Protein AF-A0A8T3ZK74-F1 (afdb_monomer_lite)

Structure (mmCIF, N/CA/C/O backbone):
data_AF-A0A8T3ZK74-F1
#
_entry.id   AF-A0A8T3ZK74-F1
#
loop_
_atom_site.group_PDB
_atom_site.id
_atom_site.type_symbol
_atom_site.label_atom_id
_atom_site.label_alt_id
_atom_site.label_comp_id
_atom_site.label_asym_id
_atom_site.label_entity_id
_atom_site.label_seq_id
_atom_site.pdbx_PDB_ins_code
_atom_site.Cartn_x
_atom_site.Cartn_y
_atom_site.Cartn_z
_atom_site.occupancy
_atom_site.B_iso_or_equiv
_atom_site.auth_seq_id
_atom_site.auth_comp_id
_atom_site.auth_asym_id
_atom_site.auth_atom_id
_atom_site.pdbx_PDB_model_num
ATOM 1 N N . MET A 1 1 ? -15.982 5.009 6.606 1.00 64.75 1 MET A N 1
ATOM 2 C CA . MET A 1 1 ? -14.612 5.242 6.124 1.00 64.75 1 MET A CA 1
ATOM 3 C C . MET A 1 1 ? -14.513 6.646 5.540 1.00 64.75 1 MET A C 1
ATOM 5 O O . MET A 1 1 ? -15.411 7.054 4.816 1.00 64.75 1 MET A O 1
ATOM 9 N N . ILE A 1 2 ? -13.474 7.411 5.866 1.00 57.81 2 ILE A N 1
ATOM 10 C CA . ILE A 1 2 ? -13.163 8.669 5.162 1.00 57.81 2 ILE A CA 1
ATOM 11 C C . ILE A 1 2 ? -11.906 8.413 4.343 1.00 57.81 2 ILE A C 1
ATOM 13 O O . ILE A 1 2 ? -10.934 7.937 4.919 1.00 57.81 2 ILE A O 1
ATOM 17 N N . ILE A 1 3 ? -11.948 8.714 3.047 1.00 62.19 3 ILE A N 1
ATOM 18 C CA . ILE A 1 3 ? -10.801 8.668 2.138 1.00 62.19 3 ILE A CA 1
ATOM 19 C C . ILE A 1 3 ? -10.579 10.086 1.626 1.00 62.19 3 ILE A C 1
ATOM 21 O O . ILE A 1 3 ? -11.485 10.700 1.063 1.00 62.19 3 ILE A O 1
ATOM 25 N N . ILE A 1 4 ? -9.374 10.608 1.817 1.00 61.66 4 ILE A N 1
ATOM 26 C CA . ILE A 1 4 ? -8.964 11.888 1.241 1.00 61.66 4 ILE A CA 1
ATOM 27 C C . ILE A 1 4 ? -7.997 11.566 0.104 1.00 61.66 4 ILE A C 1
ATOM 29 O O . ILE A 1 4 ? -6.962 10.943 0.334 1.00 61.66 4 ILE A O 1
ATOM 33 N N . ARG A 1 5 ? -8.352 11.964 -1.118 1.00 62.94 5 ARG A N 1
ATOM 34 C CA . ARG A 1 5 ? -7.562 11.735 -2.336 1.00 62.94 5 ARG A CA 1
ATOM 35 C C . ARG A 1 5 ? -7.380 13.065 -3.046 1.00 62.94 5 ARG A C 1
ATOM 37 O O . ARG A 1 5 ? -8.358 13.694 -3.416 1.00 62.94 5 ARG A O 1
ATOM 44 N N . THR A 1 6 ? -6.151 13.519 -3.234 1.00 55.75 6 THR A N 1
ATOM 45 C CA . THR A 1 6 ? -5.871 14.740 -3.998 1.00 55.75 6 THR A CA 1
ATOM 46 C C . THR A 1 6 ? -5.370 14.375 -5.392 1.00 55.75 6 THR A C 1
ATOM 48 O O . THR A 1 6 ? -4.703 13.361 -5.569 1.00 55.75 6 THR A O 1
ATOM 51 N N . LYS A 1 7 ? -5.705 15.186 -6.399 1.00 64.69 7 LYS A N 1
ATOM 52 C CA . LYS A 1 7 ? -5.218 15.037 -7.782 1.00 64.69 7 LYS A CA 1
ATOM 53 C C . LYS A 1 7 ? -4.565 16.347 -8.212 1.00 64.69 7 LYS A C 1
ATOM 55 O O . LYS A 1 7 ? -5.120 17.090 -9.016 1.00 64.69 7 LYS A O 1
ATOM 60 N N . HIS A 1 8 ? -3.434 16.675 -7.593 1.00 61.81 8 HIS A N 1
ATOM 61 C CA . HIS A 1 8 ? -2.765 17.966 -7.802 1.00 61.81 8 HIS A CA 1
ATOM 62 C C . HIS A 1 8 ? -1.456 17.838 -8.581 1.00 61.81 8 HIS A C 1
ATOM 64 O O . HIS A 1 8 ? -1.085 18.765 -9.295 1.00 61.81 8 HIS A O 1
ATOM 70 N N . ASP A 1 9 ? -0.784 16.692 -8.488 1.00 58.41 9 ASP A N 1
ATOM 71 C CA . ASP A 1 9 ? 0.474 16.412 -9.173 1.00 58.41 9 ASP A CA 1
ATOM 72 C C . ASP A 1 9 ? 0.527 14.962 -9.691 1.00 58.41 9 ASP A C 1
ATOM 74 O O . ASP A 1 9 ? -0.365 14.143 -9.449 1.00 58.41 9 ASP A O 1
ATOM 78 N N . ILE A 1 10 ? 1.572 14.641 -10.456 1.00 57.72 10 ILE A N 1
ATOM 79 C CA . ILE A 1 10 ? 1.727 13.321 -11.079 1.00 57.72 10 ILE A CA 1
ATOM 80 C C . ILE A 1 10 ? 1.785 12.201 -10.017 1.00 57.72 10 ILE A C 1
ATOM 82 O O . ILE A 1 10 ? 1.023 11.249 -10.164 1.00 57.72 10 ILE A O 1
ATOM 86 N N . PRO A 1 11 ? 2.579 12.279 -8.928 1.00 58.47 11 PRO A N 1
ATOM 87 C CA . PRO A 1 11 ? 2.565 11.260 -7.869 1.00 58.47 11 PRO A CA 1
ATOM 88 C C . PRO A 1 11 ? 1.191 11.049 -7.216 1.00 58.47 11 PRO A C 1
ATOM 90 O O . PRO A 1 11 ? 0.755 9.911 -7.044 1.00 58.47 11 PRO A O 1
ATOM 93 N N . THR A 1 12 ? 0.477 12.131 -6.893 1.00 64.06 12 THR A N 1
ATOM 94 C CA . THR A 1 12 ? -0.856 12.050 -6.275 1.00 64.06 12 THR A CA 1
ATOM 95 C C . THR A 1 12 ? -1.902 11.490 -7.236 1.00 64.06 12 THR A C 1
ATOM 97 O O . THR A 1 12 ? -2.839 10.832 -6.791 1.00 64.06 12 THR A O 1
ATOM 100 N N . SER A 1 13 ? -1.710 11.628 -8.554 1.00 65.94 13 SER A N 1
ATOM 101 C CA . SER A 1 13 ? -2.579 10.994 -9.552 1.00 65.94 13 SER A CA 1
ATOM 102 C C . SER A 1 13 ? -2.527 9.459 -9.520 1.00 65.94 13 SER A C 1
ATOM 104 O O . SER A 1 13 ? -3.564 8.822 -9.698 1.00 65.94 13 SER A O 1
ATOM 106 N N . TYR A 1 14 ? -1.369 8.855 -9.222 1.00 60.94 14 TYR A N 1
ATOM 107 C CA . TYR A 1 14 ? -1.252 7.398 -9.068 1.00 60.94 14 TYR A CA 1
ATOM 108 C C . TYR A 1 14 ? -2.050 6.922 -7.854 1.00 60.94 14 TYR A C 1
ATOM 110 O O . TYR A 1 14 ? -2.870 6.014 -7.975 1.00 60.94 14 TYR A O 1
ATOM 118 N N . LEU A 1 15 ? -1.888 7.599 -6.712 1.00 66.12 15 LEU A N 1
ATOM 119 C CA . LEU A 1 15 ? -2.673 7.318 -5.510 1.00 66.12 15 LEU A CA 1
ATOM 120 C C . LEU A 1 15 ? -4.174 7.521 -5.764 1.00 66.12 15 LEU A C 1
ATOM 122 O O . LEU A 1 15 ? -4.980 6.704 -5.331 1.00 66.12 15 LEU A O 1
ATOM 126 N N . TYR A 1 16 ? -4.560 8.557 -6.514 1.00 68.12 16 TYR A N 1
ATOM 127 C CA . TYR A 1 16 ? -5.954 8.847 -6.856 1.00 68.12 16 TYR A CA 1
ATOM 128 C C . TYR A 1 16 ? -6.630 7.681 -7.592 1.00 68.12 16 TYR A C 1
ATOM 130 O O . TYR A 1 16 ? -7.703 7.260 -7.167 1.00 68.12 16 TYR A O 1
ATOM 138 N N . TYR A 1 17 ? -6.014 7.142 -8.652 1.00 72.12 17 TYR A N 1
ATOM 139 C CA . TYR A 1 17 ? -6.614 6.050 -9.433 1.00 72.12 17 TYR A CA 1
ATOM 140 C C . TYR A 1 17 ? -6.585 4.707 -8.700 1.00 72.12 17 TYR A C 1
ATOM 142 O O . TYR A 1 17 ? -7.577 3.988 -8.710 1.00 72.12 17 TYR A O 1
ATOM 150 N N . TYR A 1 18 ? -5.489 4.380 -8.013 1.00 66.88 18 TYR A N 1
ATOM 151 C CA . TYR A 1 18 ? -5.387 3.110 -7.283 1.00 66.88 18 TYR A CA 1
ATOM 152 C C . TYR A 1 18 ? -6.284 3.052 -6.039 1.00 66.88 18 TYR A C 1
ATOM 154 O O . TYR A 1 18 ? -6.607 1.965 -5.564 1.00 66.88 18 TYR A O 1
ATOM 162 N N . THR A 1 19 ? -6.712 4.203 -5.513 1.00 71.56 19 THR A N 1
ATOM 163 C CA . THR A 1 19 ? -7.676 4.257 -4.404 1.00 71.56 19 THR A CA 1
ATOM 164 C C . THR A 1 19 ? -9.119 4.058 -4.881 1.00 71.56 19 THR A C 1
ATOM 166 O O . THR A 1 19 ? -9.980 3.731 -4.071 1.00 71.56 19 THR A O 1
ATOM 169 N N . GLU A 1 20 ? -9.409 4.222 -6.175 1.00 76.94 20 GLU A N 1
ATOM 170 C CA . GLU A 1 20 ? -10.757 4.045 -6.734 1.00 76.94 20 GLU A CA 1
ATOM 171 C C . GLU A 1 20 ? -11.240 2.598 -6.584 1.00 76.94 20 GLU A C 1
ATOM 173 O O . GLU A 1 20 ? -12.285 2.365 -5.986 1.00 76.94 20 GLU A O 1
ATOM 178 N N . GLU A 1 21 ? -10.397 1.626 -6.944 1.00 74.56 21 GLU A N 1
ATOM 179 C CA . GLU A 1 21 ? -10.696 0.198 -6.756 1.00 74.56 21 GLU A CA 1
ATOM 180 C C . GLU A 1 21 ? -10.905 -0.183 -5.279 1.00 74.56 21 GLU A C 1
ATOM 182 O O . GLU A 1 21 ? -11.659 -1.103 -4.958 1.00 74.56 21 GLU A O 1
ATOM 187 N N . LEU A 1 22 ? -10.236 0.513 -4.353 1.00 71.25 22 LEU A N 1
ATOM 188 C CA . LEU A 1 22 ? -10.403 0.295 -2.913 1.00 71.25 22 LEU A CA 1
ATOM 189 C C . LEU A 1 22 ? -11.723 0.872 -2.390 1.00 71.25 22 LEU A C 1
ATOM 191 O O . LEU A 1 22 ? -12.301 0.313 -1.456 1.00 71.25 22 LEU A O 1
ATOM 195 N N . ILE A 1 23 ? -12.184 1.987 -2.964 1.00 75.50 23 ILE A N 1
ATOM 196 C CA . ILE A 1 23 ? -13.467 2.605 -2.617 1.00 75.50 23 ILE A CA 1
ATOM 197 C C . ILE A 1 23 ? -14.600 1.662 -3.003 1.00 75.50 23 ILE A C 1
ATOM 199 O O . ILE A 1 23 ? -15.409 1.337 -2.135 1.00 75.50 23 ILE A O 1
ATOM 203 N N . ASP A 1 24 ? -14.595 1.161 -4.238 1.00 80.50 24 ASP A N 1
ATOM 204 C CA . ASP A 1 24 ? -15.635 0.263 -4.747 1.00 80.50 24 ASP A CA 1
ATOM 205 C C . ASP A 1 24 ? -15.755 -0.989 -3.864 1.00 80.50 24 ASP A C 1
ATOM 207 O O . ASP A 1 24 ? -16.826 -1.296 -3.337 1.00 80.50 24 ASP A O 1
ATOM 211 N N . LYS A 1 25 ? -14.621 -1.640 -3.562 1.00 77.50 25 LYS A N 1
ATOM 212 C CA . LYS A 1 25 ? -14.569 -2.812 -2.666 1.00 77.50 25 LYS A CA 1
ATOM 213 C C . LYS A 1 25 ? -15.069 -2.516 -1.251 1.00 77.50 25 LYS A C 1
ATOM 215 O O . LYS A 1 25 ? -15.578 -3.409 -0.569 1.00 77.50 25 LYS A O 1
ATOM 220 N N . ALA A 1 26 ? -14.871 -1.298 -0.754 1.00 72.75 26 ALA A N 1
ATOM 221 C CA . ALA A 1 26 ? -15.329 -0.921 0.576 1.00 72.75 26 ALA A CA 1
ATOM 222 C C . ALA A 1 26 ? -16.832 -0.605 0.600 1.00 72.75 26 ALA A C 1
ATOM 224 O O . ALA A 1 26 ? -17.516 -0.991 1.551 1.00 72.75 26 ALA A O 1
ATOM 225 N N . GLU A 1 27 ? -17.352 0.056 -0.435 1.00 79.00 27 GLU A N 1
ATOM 226 C CA . GLU A 1 27 ? -18.784 0.319 -0.587 1.00 79.00 27 GLU A CA 1
ATOM 227 C C . GLU A 1 27 ? -19.578 -0.979 -0.774 1.00 79.00 27 GLU A C 1
ATOM 229 O O . GLU A 1 27 ? -20.597 -1.160 -0.105 1.00 79.00 27 GLU A O 1
ATOM 234 N N . GLU A 1 28 ? -19.067 -1.930 -1.564 1.00 80.94 28 GLU A N 1
ATOM 235 C CA . GLU A 1 28 ? -19.635 -3.282 -1.705 1.00 80.94 28 GLU A CA 1
ATOM 236 C C . GLU A 1 28 ? -19.767 -4.008 -0.359 1.00 80.94 28 GLU A C 1
ATOM 238 O O . GLU A 1 28 ? -20.739 -4.722 -0.111 1.00 80.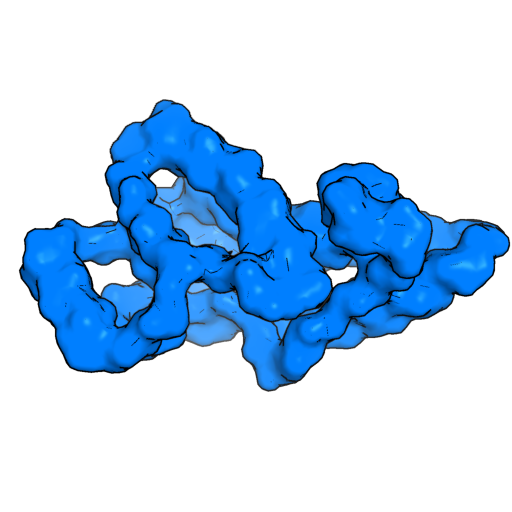94 28 GLU A O 1
ATOM 243 N N . LYS A 1 29 ? -18.811 -3.793 0.549 1.00 74.88 29 LYS A N 1
ATOM 244 C CA . LYS A 1 29 ? -18.824 -4.354 1.908 1.00 74.88 29 LYS A CA 1
ATOM 245 C C . LYS A 1 29 ? -19.699 -3.572 2.894 1.00 74.88 29 LYS A C 1
ATOM 247 O O . LYS A 1 29 ? -19.702 -3.876 4.084 1.00 74.88 29 LYS A O 1
ATOM 252 N N . GLY A 1 30 ? -20.439 -2.569 2.422 1.00 70.31 30 GLY A N 1
ATOM 253 C CA . GLY A 1 30 ? -21.364 -1.773 3.228 1.00 70.31 30 GLY A CA 1
ATOM 254 C C . GLY A 1 30 ? -20.698 -0.665 4.044 1.00 70.31 30 GLY A C 1
ATOM 255 O O . GLY A 1 30 ? -21.354 -0.035 4.881 1.00 70.31 30 GLY A O 1
ATOM 256 N N . PHE A 1 31 ? -19.411 -0.377 3.822 1.00 71.00 31 PHE A N 1
ATOM 257 C CA . PHE A 1 31 ? -18.767 0.751 4.484 1.00 71.00 31 PHE A CA 1
ATOM 258 C C . PHE A 1 31 ? -19.220 2.061 3.843 1.00 71.00 31 PHE A C 1
ATOM 260 O O . PHE A 1 31 ? -19.037 2.298 2.656 1.00 71.00 31 PHE A O 1
ATOM 267 N N . LYS A 1 32 ? -19.741 2.984 4.656 1.00 65.19 32 LYS A N 1
ATOM 268 C CA . LYS A 1 32 ? -20.048 4.342 4.190 1.00 65.19 32 LYS A CA 1
ATOM 269 C C . LYS A 1 32 ? -18.747 5.100 3.921 1.00 65.19 32 LYS A C 1
ATOM 271 O O . LYS A 1 32 ? -18.079 5.505 4.881 1.00 65.19 32 LYS A O 1
ATOM 276 N N . VAL A 1 33 ? -18.381 5.277 2.653 1.00 64.44 33 VAL A N 1
ATOM 277 C CA . VAL A 1 33 ? -17.172 5.999 2.237 1.00 64.44 33 VAL A CA 1
ATOM 278 C C . VAL A 1 33 ? -17.490 7.477 2.021 1.00 64.44 33 VAL A C 1
ATOM 280 O O . VAL A 1 33 ? -18.454 7.840 1.356 1.00 64.44 33 VAL A O 1
ATOM 283 N N . LYS A 1 34 ? -16.701 8.371 2.623 1.00 65.25 34 LYS A N 1
ATOM 284 C CA . LYS A 1 34 ? -16.731 9.804 2.309 1.00 65.25 34 LYS A CA 1
ATOM 285 C C . LYS A 1 34 ? -15.431 10.171 1.614 1.00 65.25 34 LYS A C 1
ATOM 287 O O . LYS A 1 34 ? -14.384 10.171 2.256 1.00 65.25 34 LYS A O 1
ATOM 292 N N . ILE A 1 35 ? -15.533 10.496 0.330 1.00 62.53 35 ILE A N 1
ATOM 293 C CA . ILE A 1 35 ? -14.421 10.995 -0.474 1.00 62.53 35 ILE A CA 1
ATOM 294 C C . ILE A 1 35 ? -14.262 12.493 -0.212 1.00 62.53 35 ILE A C 1
ATOM 296 O O . ILE A 1 35 ? -15.251 13.238 -0.212 1.00 62.53 35 ILE A O 1
ATOM 300 N N . VAL A 1 36 ? -13.028 12.935 0.024 1.00 61.81 36 VAL A N 1
ATOM 301 C CA . VAL A 1 36 ? -12.673 14.354 -0.011 1.00 61.81 36 VAL A CA 1
ATOM 302 C C . VAL A 1 36 ? -11.559 14.583 -1.023 1.00 61.81 36 VAL A C 1
ATOM 304 O O . VAL A 1 36 ? -10.477 14.019 -0.893 1.00 61.81 36 VAL A O 1
ATOM 307 N N . GLU A 1 37 ? -11.842 15.420 -2.020 1.00 56.69 37 GLU A N 1
ATOM 308 C CA . GLU A 1 37 ? -10.956 15.671 -3.166 1.00 56.69 37 GLU A CA 1
ATOM 309 C C . GLU A 1 37 ? -10.169 16.989 -3.070 1.00 56.69 37 GLU A C 1
ATOM 311 O O . GLU A 1 37 ? -9.612 17.472 -4.052 1.00 56.69 37 GLU A O 1
ATOM 316 N N . GLN A 1 38 ? -10.147 17.604 -1.886 1.00 56.31 38 GLN A N 1
ATOM 317 C CA . GLN A 1 38 ? -9.560 18.925 -1.653 1.00 56.31 38 GLN A CA 1
ATOM 318 C C . GLN A 1 38 ? -8.555 18.885 -0.505 1.00 56.31 38 GLN A C 1
ATOM 320 O O . GLN A 1 38 ? -8.672 18.068 0.412 1.00 56.31 38 GLN A O 1
ATOM 325 N N . GLN A 1 39 ? -7.592 19.810 -0.541 1.00 52.47 39 GLN A N 1
ATOM 326 C CA . GLN A 1 39 ? -6.674 20.051 0.566 1.00 52.47 39 GLN A CA 1
ATOM 327 C C . GLN A 1 39 ? -7.491 20.400 1.820 1.00 52.47 39 GLN A C 1
ATOM 329 O O . GLN A 1 39 ? -8.266 21.357 1.830 1.00 52.47 39 GLN A O 1
ATOM 334 N N . LEU A 1 40 ? -7.383 19.568 2.856 1.00 60.06 40 LEU A N 1
ATOM 335 C CA . LEU A 1 40 ? -8.275 19.635 4.007 1.00 60.06 40 LEU A CA 1
ATOM 336 C C . LEU A 1 40 ? -7.607 20.359 5.177 1.00 60.06 40 LEU A C 1
ATOM 338 O O . LEU A 1 40 ? -6.618 19.881 5.727 1.00 60.06 40 LEU A O 1
ATOM 342 N N . GLU A 1 41 ? -8.182 21.481 5.605 1.00 59.06 41 GLU A N 1
ATOM 343 C CA . GLU A 1 41 ? -7.766 22.142 6.842 1.00 59.06 41 GLU A CA 1
ATOM 344 C C . GLU A 1 41 ? -8.255 21.369 8.081 1.00 59.06 41 GLU A C 1
ATOM 346 O O . GLU A 1 41 ? -9.386 20.870 8.130 1.00 59.06 41 GLU A O 1
ATOM 351 N N . GLU A 1 42 ? -7.440 21.337 9.139 1.00 54.62 42 GLU A N 1
ATOM 352 C CA . GLU A 1 42 ? -7.714 20.613 10.393 1.00 54.62 42 GLU A CA 1
ATOM 353 C C . GLU A 1 42 ? -9.102 20.934 10.990 1.00 54.62 42 GLU A C 1
ATOM 355 O O . GLU A 1 42 ? -9.822 20.052 11.474 1.00 54.62 42 GLU A O 1
ATOM 360 N N . LYS A 1 43 ? -9.527 22.203 10.919 1.00 62.91 43 LYS A N 1
ATOM 361 C CA . LYS A 1 43 ? -10.825 22.666 11.442 1.00 62.91 43 LYS A CA 1
ATOM 362 C C . LYS A 1 43 ? -12.012 22.006 10.733 1.00 62.91 43 LYS A C 1
ATOM 364 O O . LYS A 1 43 ? -13.017 21.692 11.379 1.00 62.91 43 LYS A O 1
ATOM 369 N N . VAL A 1 44 ? -11.900 21.785 9.423 1.00 63.44 44 VAL A N 1
ATOM 370 C CA . VAL A 1 44 ? -12.935 21.138 8.604 1.00 63.44 44 VAL A CA 1
ATOM 371 C C . VAL A 1 44 ? -12.996 19.649 8.935 1.00 63.44 44 VAL A C 1
ATOM 373 O O . VAL A 1 44 ? -14.085 19.121 9.177 1.00 63.44 44 VAL A O 1
ATOM 376 N N . LEU A 1 45 ? -11.837 18.997 9.072 1.00 63.62 45 LEU A N 1
ATOM 377 C CA . LEU A 1 45 ? -11.742 17.590 9.464 1.00 63.62 45 LEU A CA 1
ATOM 378 C C . LEU A 1 45 ? -12.417 17.326 10.816 1.00 63.62 45 LEU A C 1
ATOM 380 O O . LEU A 1 45 ? -13.264 16.440 10.932 1.00 63.62 45 LEU A O 1
ATOM 384 N N . ARG A 1 46 ? -12.124 18.148 11.832 1.00 64.38 46 ARG A N 1
ATOM 385 C CA . ARG A 1 46 ? -12.709 18.006 13.179 1.00 64.38 46 ARG A CA 1
ATOM 386 C C . ARG A 1 46 ? -14.237 18.090 13.178 1.00 64.38 46 ARG A C 1
ATOM 388 O O . ARG A 1 46 ? -14.889 17.354 13.922 1.00 64.38 46 ARG A O 1
ATOM 395 N N . LYS A 1 47 ? -14.827 18.954 12.342 1.00 70.44 47 LYS A N 1
ATOM 396 C CA . LYS A 1 47 ? -16.290 19.022 12.164 1.00 70.44 47 LYS A CA 1
ATOM 397 C C . LYS A 1 47 ? -16.844 17.731 11.558 1.00 70.44 47 LYS A C 1
ATOM 399 O O . LYS A 1 47 ? -17.862 17.232 12.036 1.00 70.44 47 LYS A O 1
ATOM 404 N N . ILE A 1 48 ? -16.175 17.188 10.540 1.00 65.50 48 ILE A N 1
ATOM 405 C CA . ILE A 1 48 ? -16.582 15.953 9.857 1.00 65.50 48 ILE A CA 1
ATOM 406 C C . ILE A 1 48 ? -16.535 14.760 10.826 1.00 65.50 48 ILE A C 1
ATOM 408 O O . ILE A 1 48 ? -17.514 14.020 10.910 1.00 65.50 48 ILE A O 1
ATOM 412 N N . ILE A 1 49 ? -15.464 14.624 11.618 1.00 65.38 49 ILE A N 1
ATOM 413 C CA . ILE A 1 49 ? -15.306 13.548 12.614 1.00 65.38 49 ILE A CA 1
ATOM 414 C C . ILE A 1 49 ? -16.419 13.598 13.665 1.00 65.38 49 ILE A C 1
ATOM 416 O O . ILE A 1 49 ? -17.095 12.594 13.892 1.00 65.38 49 ILE A O 1
ATOM 420 N N . LYS A 1 50 ? -16.665 14.772 14.269 1.00 73.12 50 LYS A N 1
ATOM 421 C CA . LYS A 1 50 ? -17.718 14.938 15.289 1.00 73.12 50 LYS A CA 1
ATOM 422 C C . LYS A 1 50 ? -19.107 14.586 14.758 1.00 73.12 50 LYS A C 1
ATOM 424 O O . LYS A 1 50 ? -19.923 14.048 15.501 1.00 73.12 50 LYS A O 1
ATOM 429 N N . LYS A 1 51 ? -19.371 14.901 13.488 1.00 67.50 51 LYS A N 1
ATOM 430 C CA . LYS A 1 51 ? -20.667 14.661 12.850 1.00 67.50 51 LYS A CA 1
ATOM 431 C C . LYS A 1 51 ? -20.862 13.199 12.450 1.00 67.50 51 LYS A C 1
ATOM 433 O O . LYS A 1 51 ? -21.958 12.679 12.615 1.00 67.50 51 LYS A O 1
ATOM 438 N N . LEU A 1 52 ? -19.835 12.563 11.887 1.00 63.72 52 LEU A N 1
ATOM 439 C CA . LEU A 1 52 ? -19.961 11.241 11.269 1.00 63.72 52 LEU A CA 1
ATOM 440 C C . LEU A 1 52 ? -19.607 10.078 12.197 1.00 63.72 52 LEU A C 1
ATOM 442 O O . LEU A 1 52 ? -20.024 8.967 11.892 1.00 63.72 52 LEU A O 1
ATOM 446 N N . LYS A 1 53 ? -18.840 10.311 13.276 1.00 64.19 53 LYS A N 1
ATOM 447 C CA . LYS A 1 53 ? -18.295 9.260 14.163 1.00 64.19 53 LYS A CA 1
ATOM 448 C C . LYS A 1 53 ? -17.825 8.009 13.388 1.00 64.19 53 LYS A C 1
ATOM 450 O O . LYS A 1 53 ? -18.312 6.908 13.635 1.00 64.19 53 LYS A O 1
ATOM 455 N N . PRO A 1 54 ? -16.953 8.174 12.384 1.00 60.50 54 PRO A N 1
ATOM 456 C CA . PRO A 1 54 ? -16.554 7.065 11.526 1.00 60.50 54 PRO A CA 1
ATOM 457 C C . PRO A 1 54 ? -15.736 6.025 12.308 1.00 60.50 54 PRO A C 1
ATOM 459 O O . PRO A 1 54 ? -14.864 6.394 13.087 1.00 60.50 54 PRO A O 1
ATOM 462 N N . LEU A 1 55 ? -15.971 4.736 12.036 1.00 45.88 55 LEU A N 1
ATOM 463 C CA . LEU A 1 55 ? -15.179 3.625 12.594 1.00 45.88 55 LEU A CA 1
ATOM 464 C C . LEU A 1 55 ? -13.722 3.610 12.101 1.00 45.88 55 LEU A C 1
ATOM 466 O O . LEU A 1 55 ? -12.837 3.099 12.771 1.00 45.88 55 LEU A O 1
ATOM 470 N N . PHE A 1 56 ? -13.475 4.167 10.916 1.00 51.75 56 PHE A N 1
ATOM 471 C CA . PHE A 1 56 ? -12.167 4.167 10.274 1.00 51.75 56 PHE A CA 1
ATOM 472 C C . PHE A 1 56 ? -11.981 5.481 9.510 1.00 51.75 56 PHE A C 1
ATOM 474 O O . PHE A 1 56 ? -12.805 5.841 8.656 1.00 51.75 56 PHE A O 1
ATOM 481 N N . ILE A 1 57 ? -10.928 6.222 9.856 1.00 54.19 57 ILE A N 1
ATOM 482 C CA . ILE A 1 57 ? -10.525 7.474 9.212 1.00 54.19 57 ILE A CA 1
ATOM 483 C C . ILE A 1 57 ? -9.143 7.236 8.630 1.00 54.19 57 ILE A C 1
ATOM 485 O O . ILE A 1 57 ? -8.186 7.013 9.364 1.00 54.19 57 ILE A O 1
ATOM 489 N N . PHE A 1 58 ? -9.036 7.335 7.315 1.00 56.34 58 PHE A N 1
ATOM 490 C CA . PHE A 1 58 ? -7.758 7.449 6.646 1.00 56.34 58 PHE A CA 1
ATOM 491 C C . PHE A 1 58 ? -7.417 8.948 6.636 1.00 56.34 58 PHE A C 1
ATOM 493 O O . PHE A 1 58 ? -7.948 9.659 5.792 1.00 56.34 58 PHE A O 1
ATOM 500 N N . PHE A 1 59 ? -6.715 9.452 7.671 1.00 47.31 59 PHE A N 1
ATOM 501 C CA . PHE A 1 59 ? -5.828 10.642 7.692 1.00 47.31 59 PHE A CA 1
ATOM 502 C C . PHE A 1 59 ? -5.306 10.955 9.120 1.00 47.31 59 PHE A C 1
ATOM 504 O O . PHE A 1 59 ? -5.986 10.736 10.120 1.00 47.31 59 PHE A O 1
ATOM 511 N N . ASN A 1 60 ? -4.078 11.479 9.177 1.00 35.84 60 ASN A N 1
ATOM 512 C CA . ASN A 1 60 ? -3.217 11.738 10.342 1.00 35.84 60 ASN A CA 1
ATOM 513 C C . ASN A 1 60 ? -3.919 12.425 11.556 1.00 35.84 60 ASN A C 1
ATOM 515 O O . ASN A 1 60 ? -4.280 13.596 11.482 1.00 35.84 60 ASN A O 1
ATOM 519 N N . GLY A 1 61 ? -4.059 11.705 12.684 1.00 26.25 61 GLY A N 1
ATOM 520 C CA . GLY A 1 61 ? -4.130 12.254 14.056 1.00 26.25 61 GLY A CA 1
ATOM 521 C C . GLY A 1 61 ? -5.471 12.741 14.652 1.00 26.25 61 GLY A C 1
ATOM 522 O O . GLY A 1 61 ? -5.706 13.942 14.726 1.00 26.25 61 GLY A O 1
ATOM 523 N N . HIS A 1 62 ? -6.303 11.828 15.182 1.00 26.34 62 HIS A N 1
ATOM 524 C CA . HIS A 1 62 ? -6.736 11.705 16.603 1.00 26.34 62 HIS A CA 1
ATOM 525 C C . HIS A 1 62 ? -8.005 10.836 16.710 1.00 26.34 62 HIS A C 1
ATOM 527 O O . HIS A 1 62 ? -9.064 11.214 16.210 1.00 26.34 62 HIS A O 1
ATOM 533 N N . GLY A 1 63 ? -7.907 9.717 17.441 1.00 45.81 63 GLY A N 1
ATOM 534 C CA . GLY A 1 63 ? -9.038 8.830 17.753 1.00 45.81 63 GLY A CA 1
ATOM 535 C C . GLY A 1 63 ? -9.095 7.531 16.943 1.00 45.81 63 GLY A C 1
ATOM 536 O O . GLY A 1 63 ? -10.179 7.139 16.527 1.00 45.81 63 GLY A O 1
ATOM 537 N N . CYS A 1 64 ? -7.960 6.865 16.716 1.00 57.59 64 CYS A N 1
ATOM 538 C CA . CYS A 1 64 ? -7.918 5.528 16.119 1.00 57.59 64 CYS A CA 1
ATOM 539 C C . CYS A 1 64 ? -7.114 4.549 16.988 1.00 57.59 64 CYS A C 1
ATOM 541 O O . CYS A 1 64 ? -6.250 4.955 17.768 1.00 57.59 64 CYS A O 1
ATOM 543 N N . ASN A 1 65 ? -7.415 3.256 16.855 1.00 68.50 65 ASN A N 1
ATOM 544 C CA . ASN A 1 65 ? -6.778 2.189 17.631 1.00 68.50 65 ASN A CA 1
ATOM 545 C C . ASN A 1 65 ? -5.357 1.875 17.135 1.00 68.50 65 ASN A C 1
ATOM 547 O O . ASN A 1 65 ? -4.532 1.390 17.909 1.00 68.50 65 ASN A O 1
ATOM 551 N N . ALA A 1 66 ? -5.074 2.154 15.861 1.00 71.06 66 ALA A N 1
ATOM 552 C CA . ALA A 1 66 ? -3.768 1.991 15.241 1.00 71.06 66 ALA A CA 1
ATOM 553 C C . ALA A 1 66 ? -3.605 2.939 14.043 1.00 71.06 66 ALA A C 1
ATOM 555 O O . ALA A 1 66 ? -4.581 3.332 13.399 1.00 71.06 66 ALA A O 1
ATOM 556 N N . PHE A 1 67 ? -2.357 3.287 13.752 1.00 76.00 67 PHE A N 1
ATOM 557 C CA . PHE A 1 67 ? -1.910 4.017 12.573 1.00 76.00 67 PHE A CA 1
ATOM 558 C C . PHE A 1 67 ? -0.989 3.109 11.768 1.00 76.00 67 PHE A C 1
ATOM 560 O O . PHE A 1 67 ? -0.069 2.539 12.344 1.00 76.00 67 PHE A O 1
ATOM 567 N N . ILE A 1 68 ? -1.203 3.003 10.459 1.00 81.06 68 ILE A N 1
ATOM 568 C CA . ILE A 1 68 ? -0.334 2.255 9.541 1.00 81.06 68 ILE A CA 1
ATOM 569 C C . ILE A 1 68 ? 0.209 3.241 8.514 1.00 81.06 68 ILE A C 1
ATOM 571 O O . ILE A 1 68 ? -0.566 4.038 7.977 1.00 81.06 68 ILE A O 1
ATOM 575 N N . GLY A 1 69 ? 1.512 3.200 8.234 1.00 81.38 69 GLY A N 1
ATOM 576 C CA . GLY A 1 69 ? 2.065 3.977 7.134 1.00 81.38 69 GLY A CA 1
ATOM 577 C C . GLY A 1 69 ? 3.586 4.104 7.076 1.00 81.38 69 GLY A C 1
ATOM 578 O O . GLY A 1 69 ? 4.347 3.332 7.649 1.00 81.38 69 GLY A O 1
ATOM 579 N N . TYR A 1 70 ? 3.962 5.132 6.320 1.00 82.75 70 TYR A N 1
ATOM 580 C CA . TYR A 1 70 ? 5.287 5.649 5.977 1.00 82.75 70 TYR A CA 1
ATOM 581 C C . TYR A 1 70 ? 6.113 6.233 7.135 1.00 82.75 70 TYR A C 1
ATOM 583 O O . TYR A 1 70 ? 5.792 7.351 7.534 1.00 82.75 70 TYR A O 1
ATOM 591 N N . LYS A 1 71 ? 7.189 5.610 7.647 1.00 81.00 71 LYS A N 1
ATOM 592 C CA . LYS A 1 71 ? 8.167 6.344 8.494 1.00 81.00 71 LYS A CA 1
ATOM 593 C C . LYS A 1 71 ? 8.974 7.376 7.708 1.00 81.00 71 LYS A C 1
ATOM 595 O O . LYS A 1 71 ? 9.354 8.408 8.254 1.00 81.00 71 LYS A O 1
ATOM 600 N N . GLN A 1 72 ? 9.277 7.064 6.453 1.00 79.31 72 GLN A N 1
ATOM 601 C CA . GLN A 1 72 ? 10.038 7.912 5.539 1.00 79.31 72 GLN A CA 1
ATOM 602 C C . GLN A 1 72 ? 9.160 8.334 4.359 1.00 79.31 72 GLN A C 1
ATOM 604 O O . GLN A 1 72 ? 8.040 7.846 4.198 1.00 79.31 72 GLN A O 1
ATOM 609 N N . SER A 1 73 ? 9.669 9.259 3.544 1.00 77.69 73 SER A N 1
ATOM 610 C CA . SER A 1 73 ? 8.998 9.696 2.322 1.00 77.69 73 SER A CA 1
ATOM 611 C C . SER A 1 73 ? 8.712 8.506 1.412 1.00 77.69 73 SER A C 1
ATOM 613 O O . SER A 1 73 ? 9.631 7.798 1.007 1.00 77.69 73 SER A O 1
ATOM 615 N N . PHE A 1 74 ? 7.438 8.314 1.079 1.00 79.44 74 PHE A N 1
ATOM 616 C CA . PHE A 1 74 ? 7.012 7.261 0.166 1.00 79.44 74 PHE A CA 1
ATOM 617 C C . PHE A 1 74 ? 7.502 7.566 -1.251 1.00 79.44 74 PHE A C 1
ATOM 619 O O . PHE A 1 74 ? 7.224 8.642 -1.792 1.00 79.44 74 PHE A O 1
ATOM 626 N N . TRP A 1 75 ? 8.233 6.628 -1.849 1.00 79.75 75 TRP A N 1
ATOM 627 C CA . TRP A 1 75 ? 8.855 6.812 -3.156 1.00 79.75 75 TRP A CA 1
ATOM 628 C C . TRP A 1 75 ? 8.251 5.870 -4.196 1.00 79.75 75 TRP A C 1
ATOM 630 O O . TRP A 1 75 ? 8.139 4.671 -3.980 1.00 79.75 75 TRP A O 1
ATOM 640 N N . ILE A 1 76 ? 7.866 6.408 -5.354 1.00 84.75 76 ILE A N 1
ATOM 641 C CA . ILE A 1 76 ? 7.303 5.629 -6.460 1.00 84.75 76 ILE A CA 1
ATOM 642 C C . ILE A 1 76 ? 8.202 5.802 -7.681 1.00 84.75 76 ILE A C 1
ATOM 644 O O . ILE A 1 76 ? 8.398 6.923 -8.163 1.00 84.75 76 ILE A O 1
ATOM 648 N N . ALA A 1 77 ? 8.717 4.689 -8.198 1.00 85.06 77 ALA A N 1
ATOM 649 C CA . ALA A 1 77 ? 9.303 4.646 -9.529 1.00 85.06 77 ALA A CA 1
ATOM 650 C C . ALA A 1 77 ? 8.177 4.604 -10.571 1.00 85.06 77 ALA A C 1
ATOM 652 O O . ALA A 1 77 ? 7.202 3.873 -10.406 1.00 85.06 77 ALA A O 1
ATOM 653 N N . ARG A 1 78 ? 8.302 5.399 -11.636 1.00 83.12 78 ARG A N 1
ATOM 654 C CA . ARG A 1 78 ? 7.277 5.518 -12.678 1.00 83.12 78 ARG A CA 1
ATOM 655 C C . ARG A 1 78 ? 7.883 5.565 -14.067 1.00 83.12 78 ARG A C 1
ATOM 657 O O . ARG A 1 78 ? 9.013 6.021 -14.245 1.00 83.12 78 ARG A O 1
ATOM 664 N N . ASN A 1 79 ? 7.099 5.157 -15.052 1.00 85.44 79 ASN A N 1
ATOM 665 C CA . ASN A 1 79 ? 7.427 5.317 -16.456 1.00 85.44 79 ASN A CA 1
ATOM 666 C C . ASN A 1 79 ? 6.754 6.574 -17.018 1.00 85.44 79 ASN A C 1
ATOM 668 O O . ASN A 1 79 ? 5.528 6.686 -17.016 1.00 85.44 79 ASN A O 1
ATOM 672 N N . HIS A 1 80 ? 7.546 7.486 -17.588 1.00 82.56 80 HIS A N 1
ATOM 673 C CA . HIS A 1 80 ? 7.034 8.701 -18.232 1.00 82.56 80 HIS A CA 1
ATOM 674 C C . HIS A 1 80 ? 5.970 8.416 -19.305 1.00 82.56 80 HIS A C 1
ATOM 676 O O . HIS A 1 80 ? 5.028 9.185 -19.470 1.00 82.56 80 HIS A O 1
ATOM 682 N N . LYS A 1 81 ? 6.066 7.279 -20.007 1.00 83.94 81 LYS A N 1
ATOM 683 C CA . LYS A 1 81 ? 5.094 6.891 -21.044 1.00 83.94 81 LYS A CA 1
ATOM 684 C C . LYS A 1 81 ? 3.712 6.533 -20.489 1.00 83.94 81 LYS A C 1
ATOM 686 O O . LYS A 1 81 ? 2.738 6.571 -21.235 1.00 83.94 81 LYS A O 1
ATOM 691 N N . SER A 1 82 ? 3.629 6.189 -19.206 1.00 82.19 82 SER A N 1
ATOM 692 C CA . SER A 1 82 ? 2.401 5.739 -18.548 1.00 82.19 82 SER A CA 1
ATOM 693 C C . SER A 1 82 ? 1.819 6.787 -17.598 1.00 82.19 82 SER A C 1
ATOM 695 O O . SER A 1 82 ? 0.827 6.513 -16.932 1.00 82.19 82 SER A O 1
ATOM 697 N N . GLU A 1 83 ? 2.361 8.010 -17.560 1.00 77.44 83 GLU A N 1
ATOM 698 C CA . GLU A 1 83 ? 1.880 9.082 -16.6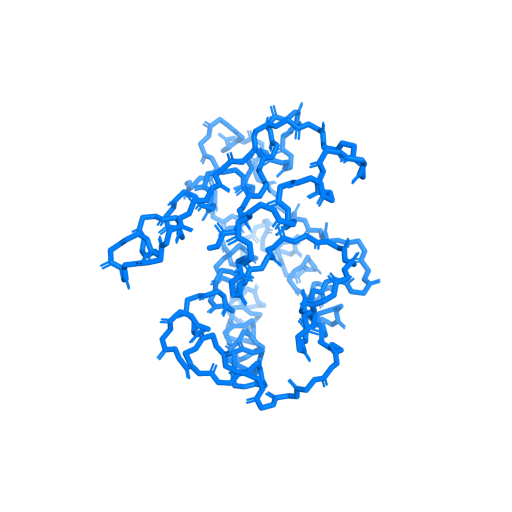70 1.00 77.44 83 GLU A CA 1
ATOM 699 C C . GLU A 1 83 ? 0.398 9.422 -16.878 1.00 77.44 83 GLU A C 1
ATOM 701 O O . GLU A 1 83 ? -0.313 9.694 -15.913 1.00 77.44 83 GLU A O 1
ATOM 706 N N . CYS A 1 84 ? -0.102 9.345 -18.115 1.00 75.56 84 CYS A N 1
ATOM 707 C CA . CYS A 1 84 ? -1.521 9.557 -18.414 1.00 75.56 84 CYS A CA 1
ATOM 708 C C . CYS A 1 84 ? -2.405 8.330 -18.120 1.00 75.56 84 CYS A C 1
ATOM 710 O O . CYS A 1 84 ? -3.626 8.466 -18.041 1.00 75.56 84 CYS A O 1
ATOM 712 N N . HIS A 1 85 ? -1.811 7.145 -17.932 1.00 82.75 85 HIS A N 1
ATOM 713 C CA . HIS A 1 85 ? -2.509 5.900 -17.597 1.00 82.75 85 HIS A CA 1
ATOM 714 C C . HIS A 1 85 ? -1.820 5.141 -16.444 1.00 82.75 85 HIS A C 1
ATOM 716 O O . HIS A 1 85 ? -1.289 4.049 -16.666 1.00 82.75 85 HIS A O 1
ATOM 722 N N . PRO A 1 86 ? -1.874 5.668 -15.204 1.00 79.19 86 PRO A N 1
ATOM 723 C CA . PRO A 1 86 ? -1.174 5.111 -14.039 1.00 79.19 86 PRO A CA 1
ATOM 724 C C . PRO A 1 86 ? -1.425 3.624 -13.754 1.00 79.19 86 PRO A C 1
ATOM 726 O O . PRO A 1 86 ? -0.513 2.895 -13.375 1.00 79.19 86 PRO A O 1
ATOM 729 N N . LEU A 1 87 ? -2.652 3.144 -13.983 1.00 82.00 87 LEU A N 1
ATOM 730 C CA . LEU A 1 87 ? -3.034 1.736 -13.787 1.00 82.00 87 LEU A CA 1
ATOM 731 C C . LEU A 1 87 ? -2.301 0.771 -14.734 1.00 82.00 87 LEU A C 1
ATOM 733 O O . LEU A 1 87 ? -2.227 -0.426 -14.476 1.00 82.00 87 LEU A O 1
ATOM 737 N N . ARG A 1 88 ? -1.763 1.279 -15.849 1.00 84.50 88 ARG A N 1
ATOM 738 C CA . ARG A 1 88 ? -1.019 0.496 -16.843 1.00 84.50 88 ARG A CA 1
ATOM 739 C C . ARG A 1 88 ? 0.494 0.618 -16.680 1.00 84.50 88 ARG A C 1
ATOM 741 O O . ARG A 1 88 ? 1.214 0.102 -17.529 1.00 84.50 88 ARG A O 1
ATOM 748 N N . ASP A 1 89 ? 0.989 1.317 -15.657 1.00 86.31 89 ASP A N 1
ATOM 749 C CA . ASP A 1 89 ? 2.427 1.462 -15.437 1.00 86.31 89 ASP A CA 1
ATOM 750 C C . ASP A 1 89 ? 3.015 0.200 -14.774 1.00 86.31 89 ASP A C 1
ATOM 752 O O . ASP A 1 89 ? 2.777 -0.022 -13.582 1.00 86.31 89 ASP A O 1
ATOM 756 N N . PRO A 1 90 ? 3.804 -0.622 -15.497 1.00 86.19 90 PRO A N 1
ATOM 757 C CA . PRO A 1 90 ? 4.405 -1.822 -14.919 1.00 86.19 90 PRO A CA 1
ATOM 758 C C . PRO A 1 90 ? 5.441 -1.502 -13.831 1.00 86.19 90 PRO A C 1
ATOM 760 O O . PRO A 1 90 ? 5.664 -2.326 -12.951 1.00 86.19 90 PRO A O 1
ATOM 763 N N . VAL A 1 91 ? 6.049 -0.309 -13.861 1.00 88.88 91 VAL A N 1
ATOM 764 C CA . VAL A 1 91 ? 7.112 0.108 -12.932 1.00 88.88 91 VAL A CA 1
ATOM 765 C C . VAL A 1 91 ? 6.529 0.451 -11.560 1.00 88.88 91 VAL A C 1
ATOM 767 O O . VAL A 1 91 ? 7.097 0.074 -10.533 1.00 88.88 91 VAL A O 1
ATOM 770 N N . ALA A 1 92 ? 5.381 1.135 -11.545 1.00 87.44 92 ALA A N 1
ATOM 771 C CA . ALA A 1 92 ? 4.705 1.569 -10.322 1.00 87.44 92 ALA A CA 1
ATOM 772 C C . ALA A 1 92 ? 3.808 0.480 -9.709 1.00 87.44 92 ALA A C 1
ATOM 774 O O . ALA A 1 92 ? 3.583 0.472 -8.498 1.00 87.44 92 ALA A O 1
ATOM 775 N N . LYS A 1 93 ? 3.315 -0.452 -10.534 1.00 90.12 93 LYS A N 1
ATOM 776 C CA . LYS A 1 93 ? 2.418 -1.543 -10.135 1.00 90.12 93 LYS A CA 1
ATOM 777 C C . LYS A 1 93 ? 2.850 -2.309 -8.868 1.00 90.12 93 LYS A C 1
ATOM 779 O O . LYS A 1 93 ? 2.045 -2.353 -7.940 1.00 90.12 93 LYS A O 1
ATOM 784 N N . PRO A 1 94 ? 4.076 -2.862 -8.749 1.00 90.69 94 PRO A N 1
ATOM 785 C CA . PRO A 1 94 ? 4.457 -3.651 -7.568 1.00 90.69 94 PRO A CA 1
ATOM 786 C C . PRO A 1 94 ? 4.455 -2.827 -6.270 1.00 90.69 94 PRO A C 1
ATOM 788 O O . PRO A 1 94 ? 4.135 -3.336 -5.196 1.00 90.69 94 PRO A O 1
ATOM 791 N N . ILE A 1 95 ? 4.762 -1.532 -6.366 1.00 90.19 95 ILE A N 1
ATOM 792 C CA . ILE A 1 95 ? 4.782 -0.617 -5.221 1.00 90.19 95 ILE A CA 1
ATOM 793 C C . ILE A 1 95 ? 3.354 -0.326 -4.752 1.00 90.19 95 ILE A C 1
ATOM 795 O O . ILE A 1 95 ? 3.075 -0.317 -3.560 1.00 90.19 95 ILE A O 1
ATOM 799 N N . LEU A 1 96 ? 2.433 -0.107 -5.688 1.00 87.88 96 LEU A N 1
ATOM 800 C CA . LEU A 1 96 ? 1.057 0.264 -5.363 1.00 87.88 96 LEU A CA 1
ATOM 801 C C . LEU A 1 96 ? 0.219 -0.937 -4.927 1.00 87.88 96 LEU A C 1
ATOM 803 O O . LEU A 1 96 ? -0.594 -0.818 -4.014 1.00 87.88 96 LEU A O 1
ATOM 807 N N . GLU A 1 97 ? 0.440 -2.107 -5.523 1.00 89.06 97 GLU A N 1
ATOM 808 C CA . GLU A 1 97 ? -0.252 -3.329 -5.115 1.00 89.06 97 GLU A CA 1
ATOM 809 C C . GLU A 1 97 ? 0.104 -3.751 -3.689 1.00 89.06 97 GLU A C 1
ATOM 811 O O . GLU A 1 97 ? -0.785 -4.125 -2.926 1.00 89.06 97 GLU A O 1
ATOM 816 N N . THR A 1 98 ? 1.379 -3.656 -3.302 1.00 90.31 98 THR A N 1
ATOM 817 C CA . THR A 1 98 ? 1.811 -3.979 -1.931 1.00 90.31 98 THR A CA 1
ATOM 818 C C . THR A 1 98 ? 1.160 -3.045 -0.912 1.00 90.31 98 THR A C 1
ATOM 820 O O . THR A 1 98 ? 0.558 -3.521 0.049 1.00 90.31 98 THR A O 1
ATOM 823 N N . SER A 1 99 ? 1.148 -1.733 -1.174 1.00 87.69 99 SER A N 1
ATOM 824 C CA . SER A 1 99 ? 0.430 -0.756 -0.344 1.00 87.69 99 SER A CA 1
ATOM 825 C C . SER A 1 99 ? -1.075 -1.039 -0.248 1.00 87.69 99 SER A C 1
ATOM 827 O O . SER A 1 99 ? -1.653 -0.974 0.839 1.00 87.69 99 SER A O 1
ATOM 829 N N . ASN A 1 100 ? -1.724 -1.364 -1.368 1.00 87.06 100 ASN A N 1
ATOM 830 C CA . ASN A 1 100 ? -3.172 -1.565 -1.421 1.00 87.06 100 ASN A CA 1
ATOM 831 C C . ASN A 1 100 ? -3.627 -2.838 -0.695 1.00 87.06 100 ASN A C 1
ATOM 833 O O . ASN A 1 100 ? -4.706 -2.841 -0.097 1.00 87.06 100 ASN A O 1
ATOM 837 N N . ILE A 1 101 ? -2.804 -3.894 -0.684 1.00 91.00 101 ILE A N 1
ATOM 838 C CA . ILE A 1 101 ? -3.100 -5.148 0.027 1.00 91.00 101 ILE A CA 1
ATOM 839 C C . ILE A 1 101 ? -3.408 -4.900 1.501 1.00 91.00 101 ILE A C 1
ATOM 841 O O . ILE A 1 101 ? -4.317 -5.527 2.037 1.00 91.00 101 ILE A O 1
ATOM 845 N N . ILE A 1 102 ? -2.723 -3.954 2.148 1.00 87.62 102 ILE A N 1
ATOM 846 C CA . ILE A 1 102 ? -2.978 -3.605 3.552 1.00 87.62 102 ILE A CA 1
ATOM 847 C C . ILE A 1 102 ? -4.459 -3.268 3.746 1.00 87.62 102 ILE A C 1
ATOM 849 O O . ILE A 1 102 ? -5.127 -3.824 4.617 1.00 87.62 102 ILE A O 1
ATOM 853 N N . VAL A 1 103 ? -4.997 -2.392 2.895 1.00 84.56 103 VAL A N 1
ATOM 854 C CA . VAL A 1 103 ? -6.398 -1.968 2.967 1.00 84.56 103 VAL A CA 1
ATOM 855 C C . VAL A 1 103 ? -7.329 -3.134 2.646 1.00 84.56 103 VAL A C 1
ATOM 857 O O . VAL A 1 103 ? -8.313 -3.338 3.354 1.00 84.56 103 VAL A O 1
ATOM 860 N N . GLU A 1 104 ? -7.016 -3.942 1.633 1.00 86.81 104 GLU A N 1
ATOM 861 C CA . GLU A 1 104 ? -7.830 -5.111 1.285 1.00 86.81 104 GLU A CA 1
ATOM 862 C C . GLU A 1 104 ? -7.946 -6.127 2.425 1.00 86.81 104 GLU A C 1
ATOM 864 O O . GLU A 1 104 ? -9.021 -6.688 2.651 1.00 86.81 104 GLU A O 1
ATOM 869 N N . GLU A 1 105 ? -6.852 -6.387 3.138 1.00 89.62 105 GLU A N 1
ATOM 870 C CA . GLU A 1 105 ? -6.821 -7.334 4.252 1.00 89.62 105 GLU A CA 1
ATOM 871 C C . GLU A 1 105 ? -7.558 -6.791 5.475 1.00 89.62 105 GLU A C 1
ATOM 873 O O . GLU A 1 105 ? -8.339 -7.520 6.091 1.00 89.62 105 GLU A O 1
ATOM 878 N N . LEU A 1 106 ? -7.413 -5.498 5.764 1.00 85.25 106 LEU A N 1
ATOM 879 C CA . LEU A 1 106 ? -8.196 -4.840 6.807 1.00 85.25 106 LEU A CA 1
ATOM 880 C C . LEU A 1 106 ? -9.699 -4.876 6.494 1.00 85.25 106 LEU A C 1
ATOM 882 O O . LEU A 1 106 ? -10.509 -5.176 7.370 1.00 85.25 106 LEU A O 1
ATOM 886 N N . LEU A 1 107 ? -10.086 -4.661 5.231 1.00 82.00 107 LEU A N 1
ATOM 887 C CA . LEU A 1 107 ? -11.475 -4.801 4.779 1.00 82.00 107 LEU A CA 1
ATOM 888 C C . LEU A 1 107 ? -11.987 -6.246 4.885 1.00 82.00 107 LEU A C 1
ATOM 890 O O . LEU A 1 107 ? -13.198 -6.468 4.891 1.00 82.00 107 LEU A O 1
ATOM 894 N N . LYS A 1 108 ? -11.112 -7.258 4.898 1.00 87.00 108 LYS A N 1
ATOM 895 C CA . LYS A 1 108 ? -11.481 -8.667 5.149 1.00 87.00 108 LYS A CA 1
ATOM 896 C C . LYS A 1 108 ? -11.648 -8.972 6.644 1.00 87.00 108 LYS A C 1
ATOM 898 O O . LYS A 1 108 ? -12.017 -10.093 6.972 1.00 87.00 108 LYS A O 1
ATOM 903 N N . GLY A 1 109 ? -11.416 -7.997 7.524 1.00 83.94 109 GLY A N 1
ATOM 904 C CA . GLY A 1 109 ? -11.528 -8.154 8.973 1.00 83.94 109 GLY A CA 1
ATOM 905 C C . GLY A 1 109 ? -10.284 -8.743 9.630 1.00 83.94 109 GLY A C 1
ATOM 906 O O . GLY A 1 109 ? -10.365 -9.189 10.770 1.00 83.94 109 GLY A O 1
ATOM 907 N N . LYS A 1 110 ? -9.142 -8.752 8.933 1.00 89.69 110 LYS A N 1
ATOM 908 C CA . LYS A 1 110 ? -7.871 -9.159 9.534 1.00 89.69 110 LYS A CA 1
ATOM 909 C C . LYS A 1 110 ? -7.338 -8.106 10.493 1.00 89.69 110 LYS A C 1
ATOM 911 O O . LYS A 1 110 ? -7.725 -6.935 10.434 1.00 89.69 110 LYS A O 1
ATOM 916 N N . THR A 1 111 ? -6.431 -8.539 11.359 1.00 91.56 111 THR A N 1
ATOM 917 C CA . THR A 1 111 ? -5.730 -7.641 12.275 1.00 91.56 111 THR A CA 1
ATOM 918 C C . THR A 1 111 ? -4.738 -6.751 11.525 1.00 91.56 111 THR A C 1
ATOM 920 O O . THR A 1 111 ? -4.276 -7.075 10.426 1.00 91.56 111 THR A O 1
ATOM 923 N N . VAL A 1 112 ? -4.386 -5.616 12.133 1.00 88.19 112 VAL A N 1
ATOM 924 C CA . VAL A 1 112 ? -3.364 -4.700 11.601 1.00 88.19 112 VAL A CA 1
ATOM 925 C C . VAL A 1 112 ? -2.041 -5.421 11.359 1.00 88.19 112 VAL A C 1
ATOM 927 O O . VAL A 1 112 ? -1.432 -5.236 10.307 1.00 88.19 112 VAL A O 1
ATOM 930 N N . GLN A 1 113 ? -1.621 -6.260 12.307 1.00 91.81 113 GLN A N 1
ATOM 931 C CA . GL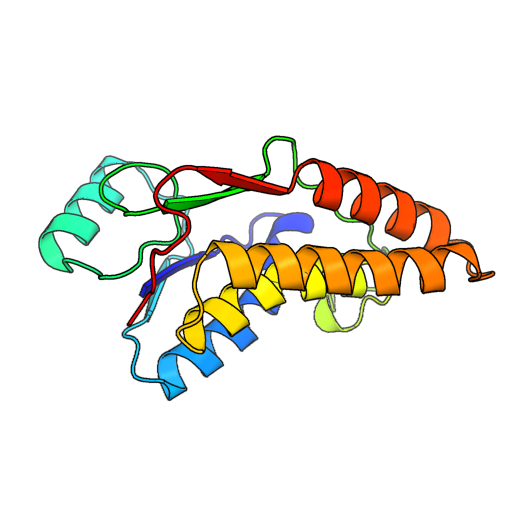N A 1 113 ? -0.377 -7.011 12.190 1.00 91.81 113 GLN A CA 1
ATOM 932 C C . GLN A 1 113 ? -0.387 -7.942 10.969 1.00 91.81 113 GLN A C 1
ATOM 934 O O . GLN A 1 113 ? 0.518 -7.866 10.142 1.00 91.81 113 GLN A O 1
ATOM 939 N N . GLU A 1 114 ? -1.435 -8.751 10.801 1.00 93.38 114 GLU A N 1
ATOM 940 C CA . GLU A 1 114 ? -1.550 -9.673 9.662 1.00 93.38 114 GLU A CA 1
AT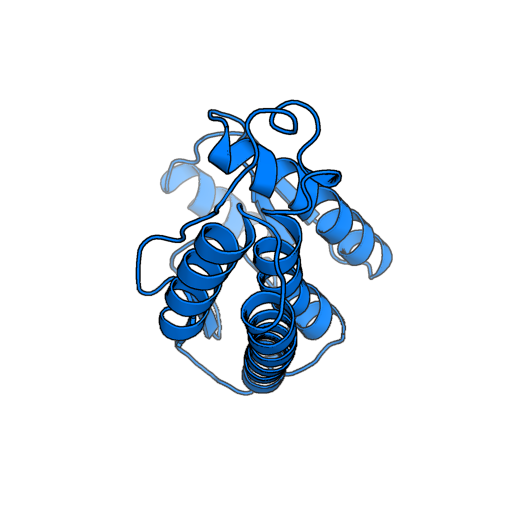OM 941 C C . GLU A 1 114 ? -1.585 -8.940 8.313 1.00 93.38 114 GLU A C 1
ATOM 943 O O . GLU A 1 114 ? -1.047 -9.429 7.318 1.00 93.38 114 GLU A O 1
ATOM 948 N N . ALA A 1 115 ? -2.225 -7.768 8.258 1.00 92.19 115 ALA A N 1
ATOM 949 C CA . ALA A 1 115 ? -2.282 -6.957 7.046 1.00 92.19 115 ALA A CA 1
ATOM 950 C C . ALA A 1 115 ? -0.890 -6.440 6.638 1.00 92.19 115 ALA A C 1
ATOM 952 O O . ALA A 1 115 ? -0.537 -6.483 5.458 1.00 92.19 115 ALA A O 1
ATOM 953 N N . VAL A 1 116 ? -0.091 -5.991 7.611 1.00 93.12 116 VAL A N 1
ATOM 954 C CA . VAL A 1 116 ? 1.279 -5.502 7.387 1.00 93.12 116 VAL A CA 1
ATOM 955 C C . VAL A 1 116 ? 2.223 -6.653 7.035 1.00 93.12 116 VAL A C 1
ATOM 957 O O . VAL A 1 116 ? 2.949 -6.561 6.048 1.00 93.12 116 VAL A O 1
ATOM 960 N N . GLU A 1 117 ? 2.157 -7.774 7.753 1.00 94.50 117 GLU A N 1
ATOM 961 C CA . GLU A 1 117 ? 2.948 -8.976 7.447 1.00 94.50 117 GLU A CA 1
ATOM 962 C C . GLU A 1 117 ? 2.679 -9.489 6.028 1.00 94.50 117 GLU A C 1
ATOM 964 O O . GLU A 1 117 ? 3.607 -9.837 5.297 1.00 94.50 117 GLU A O 1
ATOM 969 N N . LYS A 1 118 ? 1.416 -9.473 5.587 1.00 95.06 118 LYS A N 1
ATOM 970 C CA . LYS A 1 118 ? 1.065 -9.876 4.223 1.00 95.06 118 LYS A CA 1
ATOM 971 C C . LYS A 1 118 ? 1.573 -8.899 3.159 1.00 95.06 118 LYS A C 1
ATOM 973 O O . LYS A 1 118 ? 1.942 -9.340 2.070 1.00 95.06 118 LYS A O 1
ATOM 978 N N . SER A 1 119 ? 1.618 -7.603 3.464 1.00 94.12 119 SER A N 1
ATOM 979 C CA . SER A 1 119 ? 2.256 -6.609 2.594 1.00 94.12 119 SER A CA 1
ATOM 980 C C . SER A 1 119 ? 3.752 -6.889 2.443 1.00 94.12 119 SER A C 1
ATOM 982 O O . SER A 1 119 ? 4.234 -6.938 1.314 1.00 94.12 119 SER A O 1
ATOM 984 N N . HIS A 1 120 ? 4.463 -7.151 3.546 1.00 94.75 120 HIS A N 1
ATOM 985 C CA . HIS A 1 120 ? 5.890 -7.503 3.521 1.00 94.75 120 HIS A CA 1
ATOM 986 C C . HIS A 1 120 ? 6.157 -8.795 2.743 1.00 94.75 120 HIS A C 1
ATOM 988 O O . HIS A 1 120 ? 7.076 -8.852 1.931 1.00 94.75 120 HIS A O 1
ATOM 994 N N . ALA A 1 121 ? 5.322 -9.823 2.929 1.00 95.62 121 ALA A N 1
ATOM 995 C CA . ALA A 1 121 ? 5.434 -11.066 2.169 1.00 95.62 121 ALA A CA 1
ATOM 996 C C . ALA A 1 121 ? 5.289 -10.816 0.658 1.00 95.62 121 ALA A C 1
ATOM 998 O O . ALA A 1 121 ? 6.119 -11.263 -0.129 1.00 95.62 121 ALA A O 1
ATOM 999 N N . LYS A 1 122 ? 4.284 -10.027 0.250 1.00 95.50 122 LYS A N 1
ATOM 1000 C CA . LYS A 1 122 ? 4.091 -9.682 -1.163 1.00 95.50 122 LYS A CA 1
ATOM 1001 C C . LYS A 1 122 ? 5.228 -8.816 -1.714 1.00 95.50 122 LYS A C 1
ATOM 1003 O O . LYS A 1 122 ? 5.600 -8.965 -2.877 1.00 95.50 122 LYS A O 1
ATOM 1008 N N . ALA A 1 123 ? 5.765 -7.906 -0.904 1.00 94.00 123 ALA A N 1
ATOM 1009 C CA . ALA A 1 123 ? 6.914 -7.095 -1.281 1.00 94.00 123 ALA A CA 1
ATOM 1010 C C . ALA A 1 123 ? 8.153 -7.970 -1.505 1.00 94.00 123 ALA A C 1
ATOM 1012 O O . ALA A 1 123 ? 8.836 -7.783 -2.507 1.00 94.00 123 ALA A O 1
ATOM 1013 N N . ALA A 1 124 ? 8.399 -8.963 -0.645 1.00 93.94 124 ALA A N 1
ATOM 1014 C CA . ALA A 1 124 ? 9.496 -9.914 -0.807 1.00 93.94 124 ALA A CA 1
ATOM 1015 C C . ALA A 1 124 ? 9.392 -10.710 -2.120 1.00 93.94 124 ALA A C 1
ATOM 1017 O O . ALA A 1 124 ? 10.389 -10.814 -2.835 1.00 93.94 124 ALA A O 1
ATOM 1018 N N . ASP A 1 125 ? 8.194 -11.189 -2.480 1.00 94.50 125 ASP A N 1
ATOM 1019 C CA . ASP A 1 125 ? 7.956 -11.865 -3.764 1.00 94.50 125 ASP A CA 1
ATOM 1020 C C . ASP A 1 125 ? 8.338 -10.955 -4.946 1.00 94.50 125 ASP A C 1
ATOM 1022 O O . ASP A 1 125 ? 9.120 -11.338 -5.816 1.00 94.50 125 ASP A O 1
ATOM 1026 N N . TYR A 1 126 ? 7.860 -9.704 -4.939 1.00 94.19 126 TYR A N 1
ATOM 1027 C CA . TYR A 1 126 ? 8.181 -8.738 -5.992 1.00 94.19 126 TYR A CA 1
ATOM 1028 C C . TYR A 1 126 ? 9.658 -8.341 -6.025 1.00 94.19 126 TYR A C 1
ATOM 1030 O O . TYR A 1 126 ? 10.204 -8.115 -7.103 1.00 94.19 126 TYR A O 1
ATOM 1038 N N . ILE A 1 127 ? 10.315 -8.248 -4.869 1.00 92.88 127 ILE A N 1
ATOM 1039 C CA . ILE A 1 127 ? 11.751 -7.968 -4.777 1.00 92.88 127 ILE A CA 1
ATOM 1040 C C . ILE A 1 127 ? 12.542 -9.085 -5.457 1.00 92.88 127 ILE A C 1
ATOM 1042 O O . ILE A 1 127 ? 13.449 -8.786 -6.233 1.00 92.88 127 ILE A O 1
ATOM 1046 N N . LEU A 1 128 ? 12.191 -10.351 -5.208 1.00 92.19 128 LEU A N 1
ATOM 1047 C CA . LEU A 1 128 ? 12.835 -11.491 -5.859 1.00 92.19 128 LEU A CA 1
ATOM 1048 C C . LEU A 1 128 ? 12.620 -11.450 -7.377 1.00 92.19 128 LEU A C 1
ATOM 1050 O O . LEU A 1 128 ? 13.595 -11.522 -8.125 1.00 92.19 128 LEU A O 1
ATOM 1054 N N . ASP A 1 129 ? 11.384 -11.242 -7.833 1.00 92.00 129 ASP A N 1
ATOM 1055 C CA . ASP A 1 129 ? 11.064 -11.150 -9.263 1.00 92.00 129 ASP A CA 1
ATOM 1056 C C . ASP A 1 129 ? 11.836 -10.016 -9.963 1.00 92.00 129 ASP A C 1
ATOM 1058 O O . ASP A 1 129 ? 12.399 -10.201 -11.047 1.00 92.00 129 ASP A O 1
ATOM 1062 N N . LEU A 1 130 ? 11.912 -8.839 -9.332 1.00 91.56 130 LEU A N 1
ATOM 1063 C CA . LEU A 1 130 ? 12.623 -7.674 -9.866 1.00 91.56 130 LEU A CA 1
ATOM 1064 C C . LEU A 1 130 ? 14.145 -7.849 -9.844 1.00 91.56 130 LEU A C 1
ATOM 1066 O O . LEU A 1 130 ? 14.815 -7.347 -10.745 1.00 91.56 130 LEU A O 1
ATOM 1070 N N . LEU A 1 131 ? 14.692 -8.568 -8.861 1.00 90.25 131 LEU A N 1
ATOM 1071 C CA . LEU A 1 131 ? 16.127 -8.838 -8.755 1.00 90.25 131 LEU A CA 1
ATOM 1072 C C . LEU A 1 131 ? 16.632 -9.713 -9.912 1.00 90.25 131 LEU A C 1
ATOM 1074 O O . LEU A 1 131 ? 17.741 -9.503 -10.404 1.00 90.25 131 LEU A O 1
ATOM 1078 N N . PHE A 1 132 ? 15.822 -10.677 -10.359 1.00 90.75 132 PHE A N 1
ATOM 1079 C CA . PHE A 1 132 ? 16.148 -11.546 -11.497 1.00 90.75 132 PHE A CA 1
ATOM 1080 C C . PHE A 1 132 ? 15.717 -10.971 -12.855 1.00 90.75 132 PHE A C 1
ATOM 1082 O O . PHE A 1 132 ? 16.087 -11.512 -13.904 1.00 90.75 132 PHE A O 1
ATOM 1089 N N . SER A 1 133 ? 14.951 -9.878 -12.860 1.00 89.06 133 SER A N 1
ATOM 1090 C CA . SER A 1 133 ? 14.501 -9.223 -14.083 1.00 89.06 133 SER A CA 1
ATOM 1091 C C . SER A 1 133 ? 15.658 -8.555 -14.830 1.00 89.06 133 SER A C 1
ATOM 1093 O O . SER A 1 133 ? 16.572 -7.975 -14.249 1.00 89.06 133 SER A O 1
ATOM 1095 N N . LYS A 1 134 ? 15.599 -8.609 -16.164 1.00 86.38 134 LYS A N 1
ATOM 1096 C CA . LYS A 1 134 ? 16.558 -7.941 -17.061 1.00 86.38 134 LYS A CA 1
ATOM 1097 C C . LYS A 1 134 ? 16.057 -6.584 -17.556 1.00 86.38 134 LYS A C 1
ATOM 1099 O O . LYS A 1 134 ? 16.708 -5.963 -18.394 1.00 86.38 134 LYS A O 1
ATOM 1104 N N . GLU A 1 135 ? 14.887 -6.140 -17.100 1.00 84.69 135 GLU A N 1
ATOM 1105 C CA . GLU A 1 135 ? 14.324 -4.872 -17.549 1.00 84.69 135 GLU A CA 1
ATOM 1106 C C . GLU A 1 135 ? 15.121 -3.678 -16.998 1.00 84.69 135 GLU A C 1
ATOM 1108 O O . GLU A 1 135 ? 15.364 -3.605 -15.793 1.00 84.69 135 GLU A O 1
ATOM 1113 N N . PRO A 1 136 ? 15.475 -2.681 -17.830 1.00 78.75 136 PRO A N 1
ATOM 1114 C CA . PRO A 1 136 ? 16.264 -1.529 -17.382 1.00 78.75 136 PRO A CA 1
ATOM 1115 C C . PRO A 1 136 ? 15.618 -0.722 -16.247 1.00 78.75 136 PRO A C 1
ATOM 1117 O O . PRO A 1 136 ? 16.318 -0.161 -15.407 1.00 78.75 136 PRO A O 1
ATOM 1120 N N . LEU A 1 137 ? 14.282 -0.661 -16.211 1.00 82.00 137 LEU A N 1
ATOM 1121 C CA . LEU A 1 137 ? 13.530 0.084 -15.196 1.00 82.00 137 LEU A CA 1
ATOM 1122 C C . LEU A 1 137 ? 13.290 -0.726 -13.911 1.00 82.00 137 LEU A C 1
ATOM 1124 O O . LEU A 1 137 ? 12.902 -0.139 -12.901 1.00 82.00 137 LEU A O 1
ATOM 1128 N N . ALA A 1 138 ? 13.586 -2.034 -13.908 1.00 84.44 138 ALA A N 1
ATOM 1129 C CA . ALA A 1 138 ? 13.399 -2.892 -12.738 1.00 84.44 138 ALA A CA 1
ATOM 1130 C C . ALA A 1 138 ? 14.255 -2.441 -11.548 1.00 84.44 138 ALA A C 1
ATOM 1132 O O . ALA A 1 138 ? 13.800 -2.510 -10.412 1.00 84.44 138 ALA A O 1
ATOM 1133 N N . SER A 1 139 ? 15.453 -1.898 -11.799 1.00 87.19 139 SER A N 1
ATOM 1134 C 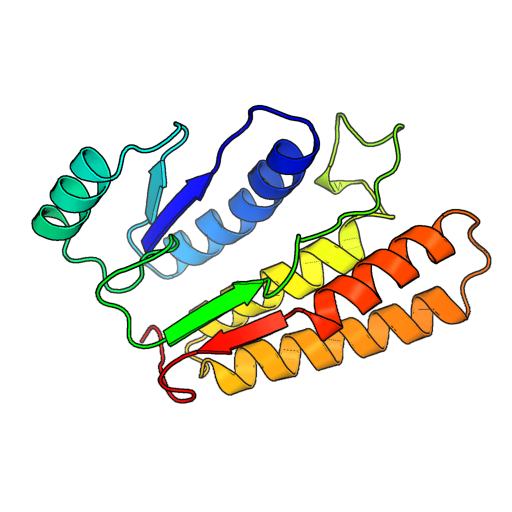CA . SER A 1 139 ? 16.327 -1.364 -10.742 1.00 87.19 139 SER A CA 1
ATOM 1135 C C . SER A 1 139 ? 15.677 -0.205 -9.975 1.00 87.19 139 SER A C 1
ATOM 1137 O O . SER A 1 139 ? 15.777 -0.138 -8.751 1.00 87.19 139 SER A O 1
ATOM 1139 N N . ALA A 1 140 ? 14.950 0.680 -10.666 1.00 87.81 140 ALA A N 1
ATOM 1140 C CA . ALA A 1 140 ? 14.254 1.793 -10.023 1.00 87.81 140 ALA A CA 1
ATOM 1141 C C . ALA A 1 140 ? 13.065 1.301 -9.182 1.00 87.81 140 ALA A C 1
ATOM 1143 O O . ALA A 1 140 ? 12.913 1.724 -8.035 1.00 87.81 140 ALA A O 1
ATOM 1144 N N . SER A 1 141 ? 12.261 0.375 -9.720 1.00 88.12 141 SER A N 1
ATOM 1145 C CA . SER A 1 141 ? 11.173 -0.268 -8.970 1.00 88.12 141 SER A CA 1
ATOM 1146 C C . SER A 1 141 ? 11.689 -1.011 -7.744 1.00 88.12 141 SER A C 1
ATOM 1148 O O . SER A 1 141 ? 11.095 -0.898 -6.678 1.00 88.12 141 SER A O 1
ATOM 1150 N N . LEU A 1 142 ? 12.812 -1.720 -7.876 1.00 91.31 142 LEU A N 1
ATOM 1151 C CA . LEU A 1 142 ? 13.442 -2.463 -6.790 1.00 91.31 142 LEU A CA 1
ATOM 1152 C C . L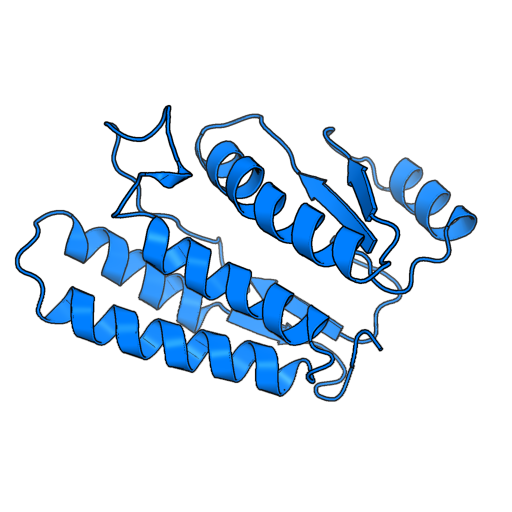EU A 1 142 ? 13.876 -1.528 -5.658 1.00 91.31 142 LEU A C 1
ATOM 1154 O O . LEU A 1 142 ? 13.525 -1.763 -4.506 1.00 91.31 142 LEU A O 1
ATOM 1158 N N . GLN A 1 143 ? 14.597 -0.448 -5.974 1.00 90.25 143 GLN A N 1
ATOM 1159 C CA . GLN A 1 143 ? 15.051 0.512 -4.963 1.00 90.25 143 GLN A CA 1
ATOM 1160 C C . GLN A 1 143 ? 13.875 1.178 -4.242 1.00 90.25 143 GLN A C 1
ATOM 1162 O O . GLN A 1 143 ? 13.893 1.296 -3.017 1.00 90.25 143 GLN A O 1
ATOM 1167 N N . ALA A 1 144 ? 12.845 1.578 -4.990 1.00 88.81 144 ALA A N 1
ATOM 1168 C CA . ALA A 1 144 ? 11.648 2.181 -4.421 1.00 88.81 144 ALA A CA 1
ATOM 1169 C C . ALA A 1 144 ? 10.885 1.198 -3.525 1.00 88.81 144 ALA A C 1
ATOM 1171 O O . ALA A 1 144 ? 10.494 1.555 -2.415 1.00 88.81 144 ALA A O 1
ATOM 1172 N N . LEU A 1 145 ? 10.726 -0.051 -3.966 1.00 90.69 145 LEU A N 1
ATOM 1173 C CA . LEU A 1 145 ? 10.033 -1.081 -3.202 1.00 90.69 145 LEU A CA 1
ATOM 1174 C C . LEU A 1 145 ? 10.777 -1.425 -1.906 1.00 90.69 145 LEU A C 1
ATOM 1176 O O . LEU A 1 145 ? 10.151 -1.445 -0.855 1.00 90.69 145 LEU A O 1
ATOM 1180 N N . VAL A 1 146 ? 12.101 -1.605 -1.955 1.00 92.81 146 VAL A N 1
ATOM 1181 C CA . VAL A 1 146 ? 12.929 -1.872 -0.763 1.00 92.81 146 VAL A CA 1
ATOM 1182 C C . VAL A 1 146 ? 12.876 -0.706 0.228 1.00 92.81 146 VAL A C 1
ATOM 1184 O O . VAL A 1 146 ? 12.725 -0.923 1.429 1.00 92.81 146 VAL A O 1
ATOM 1187 N N . ALA A 1 147 ? 12.973 0.536 -0.258 1.00 90.69 147 ALA A N 1
ATOM 1188 C CA . ALA A 1 147 ? 12.897 1.718 0.597 1.00 90.69 147 ALA A CA 1
ATOM 1189 C C . ALA A 1 147 ? 11.526 1.842 1.281 1.00 90.69 147 ALA A C 1
ATOM 1191 O O . ALA A 1 147 ? 11.452 2.108 2.481 1.00 90.69 147 ALA A O 1
ATOM 1192 N N . ASN A 1 148 ? 10.445 1.615 0.532 1.00 90.06 148 ASN A N 1
ATOM 1193 C CA . ASN A 1 148 ? 9.090 1.667 1.070 1.00 90.06 148 ASN A CA 1
ATOM 1194 C C . ASN A 1 148 ? 8.819 0.522 2.047 1.00 90.06 148 ASN A C 1
ATOM 1196 O O . ASN A 1 148 ? 8.230 0.763 3.094 1.00 90.06 148 ASN A O 1
ATOM 1200 N N . ASP A 1 149 ? 9.256 -0.697 1.736 1.00 92.00 149 ASP A N 1
ATOM 1201 C CA . ASP A 1 149 ? 9.079 -1.860 2.605 1.00 92.00 149 ASP A CA 1
ATOM 1202 C C . ASP A 1 149 ? 9.779 -1.655 3.956 1.00 92.00 149 ASP A C 1
ATOM 1204 O O . ASP A 1 149 ? 9.159 -1.796 5.006 1.00 92.00 149 ASP A O 1
ATOM 1208 N N . ALA A 1 150 ? 11.026 -1.170 3.946 1.00 91.75 150 ALA A N 1
ATOM 1209 C CA . ALA A 1 150 ? 11.759 -0.838 5.168 1.00 91.75 150 ALA A CA 1
ATOM 1210 C C . ALA A 1 150 ? 11.134 0.327 5.963 1.00 91.75 150 ALA A C 1
ATOM 1212 O O . ALA A 1 150 ? 11.300 0.426 7.183 1.00 91.75 150 ALA A O 1
ATOM 1213 N N . ALA A 1 151 ? 10.443 1.242 5.278 1.00 90.00 151 ALA A N 1
ATOM 1214 C CA . ALA A 1 151 ? 9.785 2.385 5.898 1.00 90.00 151 ALA A CA 1
ATOM 1215 C C . ALA A 1 151 ? 8.379 2.065 6.428 1.00 90.00 151 ALA A C 1
ATOM 1217 O O . ALA A 1 151 ? 7.870 2.843 7.242 1.00 90.00 151 ALA A O 1
ATOM 1218 N N . LEU A 1 152 ? 7.751 0.978 5.971 1.00 90.00 152 LEU A N 1
ATOM 1219 C CA . LEU A 1 152 ? 6.405 0.584 6.366 1.00 90.00 152 LEU A CA 1
ATOM 1220 C C . LEU A 1 152 ? 6.411 0.107 7.821 1.00 90.00 152 LEU A C 1
ATOM 1222 O O . LEU A 1 152 ? 7.117 -0.825 8.189 1.00 90.00 152 LEU A O 1
ATOM 1226 N N . ASP A 1 153 ? 5.622 0.763 8.666 1.00 87.81 153 ASP A N 1
ATOM 1227 C CA . ASP A 1 153 ? 5.415 0.348 10.053 1.00 87.81 153 ASP A CA 1
ATOM 1228 C C . ASP A 1 153 ? 4.001 0.737 10.500 1.00 87.81 153 ASP A C 1
ATOM 1230 O O . ASP A 1 153 ? 3.297 1.522 9.853 1.00 87.81 153 ASP A O 1
ATOM 1234 N N . PHE A 1 154 ? 3.592 0.222 11.652 1.00 86.81 154 PHE A N 1
ATOM 1235 C CA . PHE A 1 154 ? 2.379 0.649 12.325 1.00 86.81 154 PHE A CA 1
ATOM 1236 C C . PHE A 1 154 ? 2.655 1.046 13.781 1.00 86.81 154 PHE A C 1
ATOM 1238 O O . PHE A 1 154 ? 3.624 0.632 14.417 1.00 86.81 154 PHE A O 1
ATOM 1245 N N . LYS A 1 155 ? 1.797 1.905 14.333 1.00 83.88 155 LYS A N 1
ATOM 1246 C CA . LYS A 1 155 ? 1.825 2.341 15.735 1.00 83.88 155 LYS A CA 1
ATOM 1247 C C . LYS A 1 155 ? 0.435 2.223 16.339 1.00 83.88 155 LYS A C 1
ATOM 1249 O O . LYS A 1 155 ? -0.526 2.726 15.767 1.00 83.88 155 LYS A O 1
ATOM 1254 N N . GLY A 1 156 ? 0.330 1.606 17.512 1.00 81.75 156 GLY A N 1
ATOM 1255 C CA . GLY A 1 156 ? -0.935 1.392 18.220 1.00 81.75 156 GLY A CA 1
ATOM 1256 C C . GLY A 1 156 ? -1.192 -0.088 18.488 1.00 81.75 156 GLY A C 1
ATOM 1257 O O . GLY A 1 156 ? -0.245 -0.855 18.636 1.00 81.75 156 GLY A O 1
ATOM 1258 N N . ASN A 1 157 ? -2.462 -0.480 18.582 1.00 82.88 157 ASN A N 1
ATOM 1259 C CA . ASN A 1 157 ? -2.847 -1.854 18.887 1.00 82.88 157 ASN A CA 1
ATOM 1260 C C . ASN A 1 157 ? -2.677 -2.771 17.650 1.00 82.88 157 ASN A C 1
ATOM 1262 O O . ASN A 1 157 ? -3.406 -2.580 16.674 1.00 82.88 157 ASN A O 1
ATOM 1266 N N . PRO A 1 158 ? -1.778 -3.778 17.683 1.00 86.50 158 PRO A N 1
ATOM 1267 C CA . PRO A 1 158 ? -1.563 -4.708 16.565 1.00 86.50 158 PRO A CA 1
ATOM 1268 C C . PRO A 1 158 ? -2.787 -5.576 16.248 1.00 86.50 158 PRO A C 1
ATOM 1270 O O . PRO A 1 158 ? -2.983 -5.973 15.102 1.00 86.50 158 PRO A O 1
ATOM 1273 N N . LEU A 1 159 ? -3.631 -5.836 17.249 1.00 86.75 159 LEU A N 1
ATOM 1274 C CA . LEU A 1 159 ? -4.827 -6.674 17.137 1.00 86.75 159 LEU A CA 1
ATOM 1275 C C . LEU A 1 159 ? -6.078 -5.873 16.755 1.00 86.75 159 LEU A C 1
ATOM 1277 O O . LEU A 1 159 ? -7.184 -6.403 16.803 1.00 86.75 159 LEU A O 1
ATOM 1281 N N . ALA A 1 160 ? -5.935 -4.587 16.423 1.00 80.75 160 ALA A N 1
ATOM 1282 C CA . ALA A 1 160 ? -7.068 -3.787 15.987 1.00 80.75 160 ALA A CA 1
ATOM 1283 C C . ALA A 1 160 ? -7.653 -4.339 14.675 1.00 80.75 160 ALA A C 1
ATOM 1285 O O . ALA A 1 160 ? -6.917 -4.687 13.751 1.00 80.75 160 ALA A O 1
ATOM 1286 N N . THR A 1 161 ? -8.980 -4.376 14.598 1.00 81.56 161 THR A N 1
ATOM 1287 C CA . THR A 1 161 ? -9.765 -4.779 13.425 1.00 81.56 161 THR A CA 1
ATOM 1288 C C . THR A 1 161 ? -10.692 -3.637 13.015 1.00 81.56 161 THR A C 1
ATOM 1290 O O . THR A 1 161 ? -10.997 -2.749 13.814 1.00 81.56 161 THR A O 1
ATOM 1293 N N . ILE A 1 162 ? -11.124 -3.628 11.751 1.00 70.12 162 ILE A N 1
ATOM 1294 C CA . ILE A 1 162 ? -12.144 -2.679 11.263 1.00 70.12 162 ILE A CA 1
ATOM 1295 C C . ILE A 1 162 ? -13.575 -3.178 11.568 1.00 70.12 162 ILE A C 1
ATOM 1297 O O . ILE A 1 162 ? -14.514 -2.379 11.545 1.00 70.12 162 ILE A O 1
ATOM 1301 N N . VAL A 1 163 ? -13.730 -4.476 11.857 1.00 61.19 163 VAL A N 1
ATOM 1302 C CA . VAL A 1 163 ? -14.997 -5.158 12.184 1.00 61.19 163 VAL A CA 1
ATOM 1303 C C . VAL A 1 163 ? -15.194 -5.220 13.691 1.00 61.19 163 VAL A C 1
ATOM 1305 O O . VAL A 1 163 ? -14.184 -5.504 14.381 1.00 61.19 163 VAL A O 1
#

Secondary structure (DSSP, 8-state):
-EEE---SSHHHHHHHHHHHHHHHHHHHTT---EEE-SPPPHHHHHHHHHHH--S-B-SSSSS-SEEEEESS-------GGGTT-GGG-TTTHHHHHHHHHHHHHHHTT--HHHHHHHHHHHHHHHHHHHHH---TTHHHHHHHHHHHHHHEEEEE-TT----

pLDDT: mean 77.03, std 14.36, range [26.25, 95.62]

Radius of gyration: 16.31 Å; chains: 1; bounding box: 38×34×40 Å

Sequence (163 aa):
MIIIRTKHDIPTSYLYYYTEELIDKAEEKGFKVKIVEQQLEEKVLRKIIKKLKPLFIFFNGHGCNAFIGYKQSFWIARNHKSECHPLRDPVAKPILETSNIIVEELLKGKTVQEAVEKSHAKAADYILDLLFSKEPLASASLQALVANDAALDFKGNPLATIV

Foldseek 3Di:
DEDEQEDDDLVSVLVNVLCVVLVVLLVVLVADYHYHHDDDDPVNVVVVCVVPVHLDDPDDDDDHQKDWAFPDDQDAQFDPVCSVPSVPTPLRVLVSVLVVQLSVCLSVFAFNQVSLVVSLVSLVVLLVVLVPDPDPSSVVSNVSSVNRNVRIDMDGDRRDGSD